Protein AF-A0A8J7DPB5-F1 (afdb_monomer_lite)

Radius of gyration: 14.3 Å; chains: 1; bounding box: 29×39×28 Å

Structure (mmCIF, N/CA/C/O backbone):
data_AF-A0A8J7DPB5-F1
#
_entry.id   AF-A0A8J7DPB5-F1
#
loop_
_atom_site.group_PDB
_atom_site.id
_atom_site.type_symbol
_atom_site.label_atom_id
_atom_site.label_alt_id
_atom_site.label_comp_id
_atom_site.label_asym_id
_atom_site.label_entity_id
_atom_site.label_seq_id
_atom_site.pdbx_PDB_ins_code
_atom_site.Cartn_x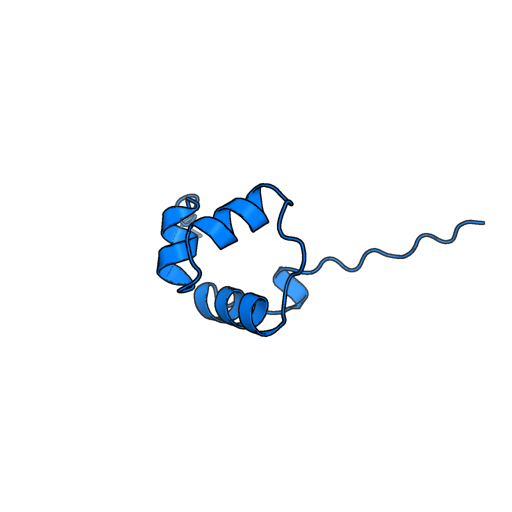
_atom_site.Cartn_y
_atom_site.Cartn_z
_atom_site.occupancy
_atom_site.B_iso_or_equiv
_atom_site.auth_seq_id
_atom_site.auth_comp_id
_atom_site.auth_asym_id
_atom_site.auth_atom_id
_atom_site.pdbx_PDB_model_num
ATOM 1 N N . MET A 1 1 ? 23.153 9.395 -14.052 1.00 38.50 1 MET A N 1
ATOM 2 C CA . MET A 1 1 ? 22.937 9.832 -12.657 1.00 38.50 1 MET A CA 1
ATOM 3 C C . MET A 1 1 ? 21.567 9.326 -12.248 1.00 38.50 1 MET A C 1
ATOM 5 O O . MET A 1 1 ? 20.587 9.762 -12.842 1.00 38.50 1 MET A O 1
ATOM 9 N N . ALA A 1 2 ? 21.498 8.313 -11.379 1.00 45.56 2 ALA A N 1
ATOM 10 C CA . ALA A 1 2 ? 20.223 7.770 -10.922 1.00 45.56 2 ALA A CA 1
ATOM 11 C C . ALA A 1 2 ? 19.516 8.872 -10.130 1.00 45.56 2 ALA A C 1
ATOM 13 O O . ALA A 1 2 ? 19.998 9.308 -9.088 1.00 45.56 2 ALA A O 1
ATOM 14 N N . GLN A 1 3 ? 18.438 9.402 -10.698 1.00 47.91 3 GLN A N 1
ATOM 15 C CA . GLN A 1 3 ? 17.600 10.396 -10.050 1.00 47.91 3 GLN A CA 1
ATOM 16 C C . GLN A 1 3 ? 16.993 9.694 -8.833 1.00 47.91 3 GLN A C 1
ATOM 18 O O . GLN A 1 3 ? 16.106 8.859 -8.993 1.00 47.91 3 GLN A O 1
ATOM 23 N N . HIS A 1 4 ? 17.542 9.935 -7.639 1.00 48.62 4 HIS A N 1
ATOM 24 C CA . HIS A 1 4 ? 16.976 9.406 -6.405 1.00 48.62 4 HIS A CA 1
ATOM 25 C C . HIS A 1 4 ? 15.555 9.955 -6.308 1.00 48.62 4 HIS A C 1
ATOM 27 O O . HIS A 1 4 ? 15.360 11.156 -6.122 1.00 48.62 4 HIS A O 1
ATOM 33 N N . ALA A 1 5 ? 14.566 9.085 -6.517 1.00 57.75 5 ALA A N 1
ATOM 34 C CA . ALA A 1 5 ? 13.179 9.445 -6.301 1.00 57.75 5 ALA A CA 1
ATOM 35 C C . ALA A 1 5 ? 13.059 10.010 -4.875 1.00 57.75 5 ALA A C 1
ATOM 37 O O . ALA A 1 5 ? 13.686 9.463 -3.960 1.00 57.75 5 ALA A O 1
ATOM 38 N N . PRO A 1 6 ? 12.314 11.111 -4.677 1.00 57.78 6 PRO A N 1
ATOM 39 C CA . PRO A 1 6 ? 12.125 11.670 -3.348 1.00 57.78 6 PRO A CA 1
ATOM 40 C C . PRO A 1 6 ? 11.609 10.581 -2.394 1.00 57.78 6 PRO A C 1
ATOM 42 O O . PRO A 1 6 ? 10.877 9.686 -2.836 1.00 57.78 6 PRO A O 1
ATOM 45 N N . PRO A 1 7 ? 11.992 10.625 -1.104 1.00 66.88 7 PRO A N 1
ATOM 46 C CA . PRO A 1 7 ? 11.512 9.663 -0.125 1.00 66.88 7 PRO A CA 1
ATOM 47 C C . PRO A 1 7 ? 9.982 9.688 -0.118 1.00 66.88 7 PRO A C 1
ATOM 49 O O . PRO A 1 7 ? 9.365 10.713 0.172 1.00 66.88 7 PRO A O 1
ATOM 52 N N . LEU A 1 8 ? 9.370 8.561 -0.479 1.00 71.31 8 LEU A N 1
ATOM 53 C CA . LEU A 1 8 ? 7.919 8.434 -0.528 1.00 71.31 8 LEU A CA 1
ATOM 54 C C . LEU A 1 8 ? 7.364 8.531 0.893 1.00 71.31 8 LEU A C 1
ATOM 56 O O . LEU A 1 8 ? 7.677 7.705 1.750 1.00 71.31 8 LEU A O 1
ATOM 60 N N . ASN A 1 9 ? 6.512 9.523 1.143 1.00 85.38 9 ASN A N 1
ATOM 61 C CA . ASN A 1 9 ? 5.741 9.567 2.382 1.00 85.38 9 ASN A CA 1
ATOM 62 C C . ASN A 1 9 ? 4.544 8.592 2.304 1.00 85.38 9 ASN A C 1
ATOM 64 O O . ASN A 1 9 ? 4.115 8.187 1.221 1.00 85.38 9 ASN A O 1
ATOM 68 N N . GLN A 1 10 ? 3.971 8.214 3.451 1.00 86.62 10 GLN A N 1
ATOM 69 C CA . GLN A 1 10 ? 2.864 7.242 3.504 1.00 86.62 10 GLN A CA 1
ATOM 70 C C . GLN A 1 10 ? 1.645 7.664 2.659 1.00 86.62 10 GLN A C 1
ATOM 72 O O . GLN A 1 10 ? 0.950 6.811 2.106 1.00 86.62 10 GLN A O 1
ATOM 77 N N . ALA A 1 11 ? 1.393 8.970 2.522 1.00 88.44 11 ALA A N 1
ATOM 78 C CA . ALA A 1 11 ? 0.294 9.491 1.713 1.00 88.44 11 ALA A CA 1
ATOM 79 C C . ALA A 1 11 ? 0.544 9.294 0.209 1.00 88.44 11 ALA A C 1
ATOM 81 O O . ALA A 1 11 ? -0.372 8.931 -0.530 1.00 88.44 11 ALA A O 1
ATOM 82 N N . GLU A 1 12 ? 1.784 9.468 -0.248 1.00 89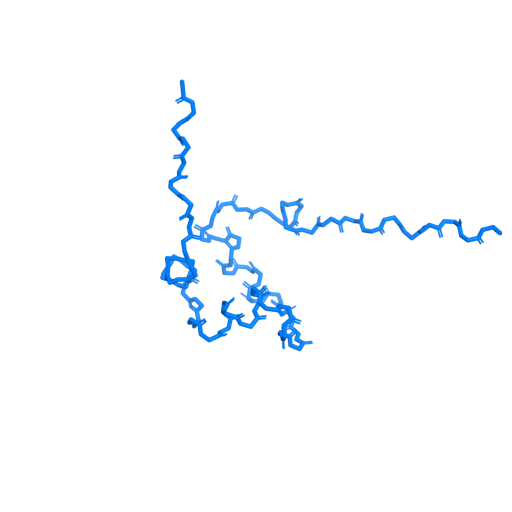.19 12 GLU A N 1
ATOM 83 C CA . GLU A 1 12 ? 2.176 9.180 -1.627 1.00 89.19 12 GLU A CA 1
ATOM 84 C C . GLU A 1 12 ? 2.104 7.687 -1.938 1.00 89.19 12 GLU A C 1
ATOM 86 O O . GLU A 1 12 ? 1.622 7.312 -3.009 1.00 89.19 12 GLU A O 1
ATOM 91 N N . VAL A 1 13 ? 2.508 6.832 -0.993 1.00 89.56 13 VAL A N 1
ATOM 92 C CA . VAL A 1 13 ? 2.374 5.376 -1.136 1.00 89.56 13 VAL A CA 1
ATOM 93 C C . VAL A 1 13 ? 0.905 4.981 -1.274 1.00 89.56 13 VAL A C 1
ATOM 95 O O . VAL A 1 13 ? 0.557 4.242 -2.197 1.00 89.56 13 VAL A O 1
ATOM 98 N N . ALA A 1 14 ? 0.030 5.519 -0.422 1.00 91.69 14 ALA A N 1
ATOM 99 C CA . ALA A 1 14 ? -1.412 5.288 -0.497 1.00 91.69 14 ALA A CA 1
ATOM 100 C C . ALA A 1 14 ? -1.991 5.742 -1.847 1.0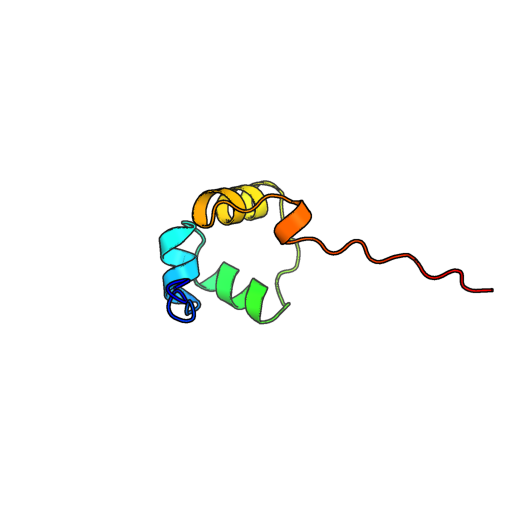0 91.69 14 ALA A C 1
ATOM 102 O O . ALA A 1 14 ? -2.700 4.990 -2.517 1.00 91.69 14 ALA A O 1
ATOM 103 N N . ARG A 1 15 ? -1.617 6.947 -2.297 1.00 90.25 15 ARG A N 1
ATOM 104 C CA . ARG A 1 15 ? -2.072 7.513 -3.573 1.00 90.25 15 ARG A CA 1
ATOM 105 C C . ARG A 1 15 ? -1.619 6.686 -4.777 1.00 90.25 15 ARG A C 1
ATOM 107 O O . ARG A 1 15 ? -2.431 6.437 -5.663 1.00 90.25 15 ARG A O 1
ATOM 114 N N . LYS A 1 16 ? -0.351 6.267 -4.827 1.00 90.69 16 LYS A N 1
ATOM 115 C CA . LYS A 1 16 ? 0.194 5.482 -5.949 1.00 90.69 16 LYS A CA 1
ATOM 116 C C . LYS A 1 16 ? -0.361 4.060 -6.000 1.00 90.69 16 LYS A C 1
ATOM 118 O O . LYS A 1 16 ? -0.609 3.550 -7.087 1.00 90.69 16 LYS A O 1
ATOM 123 N N . SER A 1 17 ? -0.557 3.429 -4.844 1.00 89.88 17 SER A N 1
ATOM 124 C CA . SER A 1 17 ? -1.015 2.035 -4.758 1.00 89.88 17 SER A CA 1
ATOM 125 C C . SER A 1 17 ? -2.529 1.853 -4.735 1.00 89.88 17 SER A C 1
ATOM 127 O O . SER A 1 17 ? -3.013 0.733 -4.898 1.00 89.88 17 SER A O 1
ATOM 129 N N . GLY A 1 18 ? -3.297 2.929 -4.534 1.00 91.94 18 GLY A N 1
ATOM 130 C CA . GLY A 1 18 ? -4.746 2.834 -4.345 1.00 91.94 18 GLY A CA 1
ATOM 131 C C . GLY A 1 18 ? -5.124 2.063 -3.074 1.00 91.94 18 GLY A C 1
ATOM 132 O O . GLY A 1 18 ? -6.220 1.507 -2.976 1.00 91.94 18 GLY A O 1
ATOM 133 N N . VAL A 1 19 ? -4.198 1.980 -2.120 1.00 91.69 19 VAL A N 1
ATOM 134 C CA . VAL A 1 19 ? -4.403 1.395 -0.797 1.00 91.69 19 VAL A CA 1
ATOM 135 C C . VAL A 1 19 ? -4.769 2.519 0.161 1.00 91.69 19 VAL A C 1
ATOM 137 O O . VAL A 1 19 ? -4.197 3.606 0.107 1.00 91.69 19 VAL A O 1
ATOM 140 N N . SER A 1 20 ? -5.720 2.268 1.058 1.00 91.94 20 SER A N 1
ATOM 141 C CA . SER A 1 20 ? -6.147 3.268 2.033 1.00 91.94 20 SER A CA 1
ATOM 142 C C . SER A 1 20 ? -4.971 3.748 2.897 1.00 91.94 20 SER A C 1
ATOM 144 O O . SER A 1 20 ? -4.184 2.917 3.363 1.00 91.94 20 SER A O 1
ATOM 146 N N . PRO A 1 21 ? -4.877 5.057 3.204 1.00 90.75 21 PRO A N 1
ATOM 147 C CA . PRO A 1 21 ? -3.826 5.596 4.070 1.00 90.75 21 PRO A CA 1
ATOM 148 C C . PRO A 1 21 ? -3.739 4.883 5.423 1.00 90.75 21 PRO A C 1
ATOM 150 O O . PRO A 1 21 ? -2.646 4.652 5.929 1.00 90.75 21 PRO A O 1
ATOM 153 N N . THR A 1 22 ? -4.881 4.467 5.980 1.00 93.25 22 THR A N 1
ATOM 154 C CA . THR A 1 22 ? -4.952 3.677 7.217 1.00 93.25 22 THR A CA 1
ATOM 155 C C . THR A 1 22 ? -4.189 2.360 7.104 1.00 93.25 22 THR A C 1
ATOM 157 O O . THR A 1 22 ? -3.408 2.030 7.990 1.00 93.25 22 THR A O 1
ATOM 160 N N . THR A 1 23 ? -4.370 1.629 6.004 1.00 92.38 23 THR A N 1
ATOM 161 C CA . THR A 1 23 ? -3.703 0.344 5.761 1.00 92.38 23 THR A CA 1
ATOM 162 C C . THR A 1 23 ? -2.204 0.533 5.540 1.00 92.38 23 THR A C 1
ATOM 164 O O . THR A 1 23 ? -1.415 -0.228 6.090 1.00 92.38 23 THR A O 1
ATOM 167 N N . ILE A 1 24 ? -1.788 1.576 4.811 1.00 92.38 24 ILE A N 1
ATOM 168 C CA . ILE A 1 24 ? -0.362 1.915 4.661 1.00 92.38 24 ILE A CA 1
ATOM 169 C C . ILE A 1 24 ? 0.268 2.287 6.008 1.00 92.38 24 ILE A C 1
ATOM 171 O O . ILE A 1 24 ? 1.384 1.868 6.302 1.00 92.38 24 ILE A O 1
ATOM 175 N N . ASN A 1 25 ? -0.450 3.023 6.857 1.00 91.94 25 ASN A N 1
ATOM 176 C CA . ASN A 1 25 ? 0.028 3.376 8.192 1.00 91.94 25 ASN A CA 1
ATOM 177 C C . ASN A 1 25 ? 0.150 2.136 9.095 1.00 91.94 25 ASN A C 1
ATOM 179 O O . ASN A 1 25 ? 1.132 1.996 9.819 1.00 91.94 25 ASN A O 1
ATOM 183 N N . GLN A 1 26 ? -0.803 1.201 9.021 1.00 92.94 26 GLN A N 1
ATOM 184 C CA . GLN A 1 26 ? -0.714 -0.088 9.719 1.00 92.94 26 GLN A CA 1
ATOM 185 C C . GLN A 1 26 ? 0.468 -0.931 9.230 1.00 92.94 26 GLN A C 1
ATOM 187 O O . GLN A 1 26 ? 1.177 -1.509 10.050 1.00 92.94 26 GLN A O 1
ATOM 192 N N . LEU A 1 27 ? 0.708 -0.966 7.916 1.00 88.94 27 LEU A N 1
ATOM 193 C CA . LEU A 1 27 ? 1.862 -1.641 7.321 1.00 88.94 27 LEU A CA 1
ATOM 194 C C . LEU A 1 27 ? 3.176 -1.033 7.836 1.00 88.94 27 LEU A C 1
ATOM 196 O O . LEU A 1 27 ? 4.044 -1.754 8.311 1.00 88.94 27 LEU A O 1
ATOM 200 N N . TYR A 1 28 ? 3.289 0.298 7.828 1.00 87.06 28 TYR A N 1
ATOM 201 C CA . TYR A 1 28 ? 4.475 1.009 8.313 1.00 87.06 28 TYR A CA 1
ATOM 202 C C . TYR A 1 28 ? 4.727 0.801 9.813 1.00 87.06 28 TYR A C 1
ATOM 204 O O . TYR A 1 28 ? 5.869 0.678 10.244 1.00 87.06 28 TYR A O 1
ATOM 212 N N . LYS A 1 29 ? 3.663 0.752 10.620 1.00 90.69 29 LYS A N 1
ATOM 213 C CA . LYS A 1 29 ? 3.748 0.499 12.066 1.00 90.69 29 LYS A CA 1
ATOM 214 C C . LYS A 1 29 ? 3.896 -0.981 12.419 1.00 90.69 29 LYS A C 1
ATOM 216 O O . LYS A 1 29 ? 3.943 -1.298 13.604 1.00 90.69 29 LYS A O 1
ATOM 221 N N . ASN A 1 30 ? 3.920 -1.870 11.426 1.00 88.25 30 ASN A N 1
ATOM 222 C CA . ASN A 1 30 ? 3.876 -3.317 11.612 1.00 88.25 30 ASN A CA 1
ATOM 223 C C . ASN A 1 30 ? 2.701 -3.783 12.504 1.00 88.25 30 ASN A C 1
ATOM 225 O O . ASN A 1 30 ? 2.821 -4.714 13.292 1.00 88.25 30 ASN A O 1
ATOM 229 N N . THR A 1 31 ? 1.555 -3.098 12.417 1.00 92.19 31 THR A N 1
ATOM 230 C CA . THR A 1 31 ? 0.320 -3.438 13.154 1.00 92.19 31 THR A CA 1
ATOM 231 C C . THR A 1 31 ? 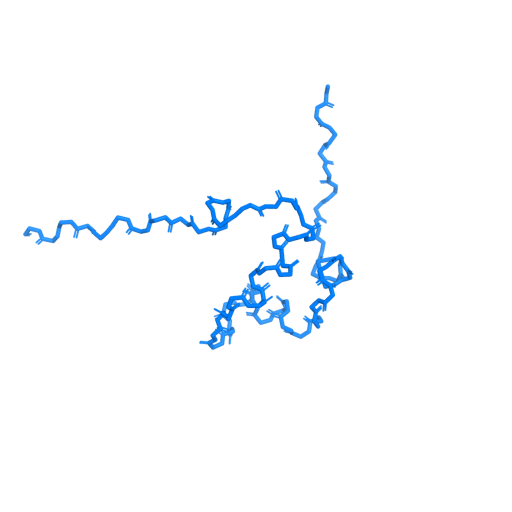-0.745 -4.067 12.262 1.00 92.19 31 THR A C 1
ATOM 233 O O . THR A 1 31 ? -1.846 -4.385 12.722 1.00 92.19 31 THR A O 1
ATOM 236 N N . LEU A 1 32 ? -0.439 -4.239 10.975 1.00 89.50 32 LEU A N 1
ATOM 237 C CA . LEU A 1 32 ? -1.308 -4.925 10.037 1.00 89.50 32 LEU A CA 1
ATOM 238 C C . LEU A 1 32 ? -1.375 -6.414 10.405 1.00 89.50 32 LEU A C 1
ATOM 240 O O . LEU A 1 32 ? -0.374 -7.116 10.351 1.00 89.50 32 LEU A O 1
ATOM 244 N N . GLN A 1 33 ? -2.568 -6.892 10.759 1.00 84.88 33 GLN A N 1
ATOM 245 C CA . GLN A 1 33 ? -2.788 -8.276 11.207 1.00 84.88 33 GLN A CA 1
ATOM 246 C C . GLN A 1 33 ? -2.476 -9.317 10.126 1.00 84.88 33 GLN A C 1
ATOM 248 O O . GLN A 1 33 ? -2.052 -10.427 10.428 1.00 84.88 33 GLN A O 1
ATOM 253 N N . ARG A 1 34 ? -2.732 -8.975 8.861 1.00 85.00 34 ARG A N 1
ATOM 254 C CA . ARG A 1 34 ? -2.549 -9.872 7.724 1.00 85.00 34 ARG A CA 1
ATOM 255 C C . ARG A 1 34 ? -2.261 -9.071 6.469 1.00 85.00 34 ARG A C 1
ATOM 257 O O . ARG A 1 34 ? -2.929 -8.077 6.191 1.00 85.00 34 ARG A O 1
ATOM 264 N N . MET A 1 35 ? -1.288 -9.544 5.701 1.00 84.62 35 MET A N 1
ATOM 2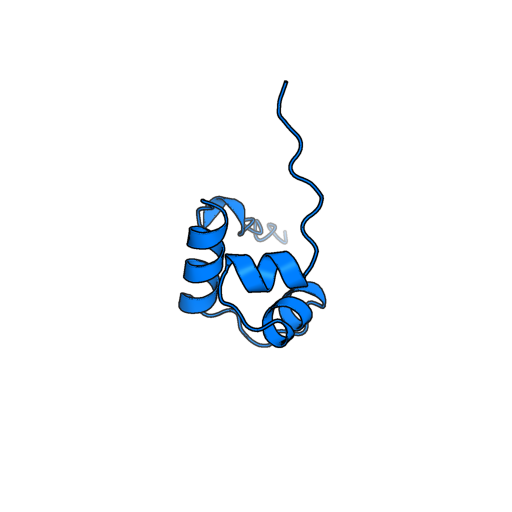65 C CA . MET A 1 35 ? -0.969 -9.003 4.391 1.00 84.62 35 MET A CA 1
ATOM 266 C C . MET A 1 35 ? -1.486 -9.959 3.316 1.00 84.62 35 MET A C 1
ATOM 268 O O . MET A 1 35 ? -0.905 -11.010 3.064 1.00 84.62 35 MET A O 1
ATOM 272 N N . ASP A 1 36 ? -2.630 -9.626 2.720 1.00 86.62 36 ASP A N 1
ATOM 273 C CA . ASP A 1 36 ? -3.238 -10.454 1.678 1.00 86.62 36 ASP A CA 1
ATOM 274 C C . ASP A 1 36 ? -2.593 -10.235 0.309 1.00 86.62 36 ASP A C 1
ATOM 276 O O . ASP A 1 36 ? -2.148 -9.136 -0.027 1.00 86.62 36 ASP A O 1
ATOM 280 N N . ARG A 1 37 ? -2.640 -11.270 -0.538 1.00 86.69 37 ARG A N 1
ATOM 281 C CA . ARG A 1 37 ? -2.079 -11.247 -1.899 1.00 86.69 37 ARG A CA 1
ATOM 282 C C . ARG A 1 37 ? -2.538 -10.035 -2.717 1.00 86.69 37 ARG A C 1
ATOM 284 O O . ARG A 1 37 ? -1.721 -9.407 -3.375 1.00 86.69 37 ARG A O 1
ATOM 291 N N . SER A 1 38 ? -3.816 -9.668 -2.620 1.00 90.00 38 SER A N 1
ATOM 292 C CA . SER A 1 38 ? -4.382 -8.496 -3.309 1.00 90.00 38 SER A CA 1
ATOM 293 C C . SER A 1 38 ? -3.730 -7.177 -2.871 1.00 90.00 38 SER A C 1
ATOM 295 O O . SER A 1 38 ? -3.507 -6.287 -3.693 1.00 90.00 38 SER A O 1
ATOM 297 N N . LEU A 1 39 ? -3.381 -7.043 -1.586 1.00 89.56 39 LEU A N 1
ATOM 298 C CA . LEU A 1 39 ? -2.657 -5.879 -1.075 1.00 89.56 39 LEU A CA 1
ATOM 299 C C . LEU A 1 39 ? -1.224 -5.854 -1.625 1.00 89.56 39 LEU A C 1
ATOM 301 O O . LEU A 1 39 ? -0.774 -4.809 -2.093 1.00 89.56 39 LEU A O 1
ATOM 305 N N . CYS A 1 40 ? -0.543 -7.002 -1.639 1.00 88.69 40 CYS A N 1
ATOM 306 C CA . CYS A 1 40 ? 0.784 -7.137 -2.241 1.00 88.69 40 CYS A CA 1
ATOM 307 C C . CYS A 1 40 ? 0.769 -6.774 -3.732 1.00 88.69 40 CYS A C 1
ATOM 309 O O . CYS A 1 40 ? 1.560 -5.945 -4.164 1.00 88.69 40 CYS A O 1
ATOM 311 N N . GLU A 1 41 ? -0.175 -7.316 -4.506 1.00 89.75 41 GLU A N 1
ATOM 312 C CA . GLU A 1 41 ? -0.314 -7.067 -5.949 1.00 89.75 41 GLU A CA 1
ATOM 313 C C . GLU A 1 41 ? -0.531 -5.585 -6.276 1.00 89.75 41 GLU A C 1
ATOM 315 O O . GLU A 1 41 ? 0.015 -5.074 -7.257 1.00 89.75 41 GLU A O 1
ATOM 320 N N . ARG A 1 42 ? -1.272 -4.861 -5.430 1.00 90.69 42 ARG A N 1
ATOM 321 C CA . ARG A 1 42 ? -1.439 -3.407 -5.563 1.00 90.69 42 ARG A CA 1
ATOM 322 C C . ARG A 1 42 ? -0.136 -2.652 -5.331 1.00 90.69 42 ARG A C 1
ATOM 324 O O . ARG A 1 42 ? 0.167 -1.734 -6.090 1.00 90.69 42 ARG A O 1
ATOM 331 N N . LEU A 1 43 ? 0.635 -3.037 -4.315 1.00 89.19 43 LEU A N 1
ATOM 332 C CA . LEU A 1 43 ? 1.937 -2.432 -4.028 1.00 89.19 43 LEU A CA 1
ATOM 333 C C . LEU A 1 43 ? 2.940 -2.737 -5.151 1.00 89.19 43 LEU A C 1
ATOM 335 O O . LEU A 1 43 ? 3.563 -1.813 -5.669 1.00 89.19 43 LEU A O 1
ATOM 339 N N . TYR A 1 44 ? 3.013 -3.988 -5.611 1.00 89.06 44 TYR A N 1
ATOM 340 C CA . TYR A 1 44 ? 3.834 -4.405 -6.754 1.00 89.06 44 TYR A CA 1
ATOM 341 C C . TYR A 1 44 ? 3.564 -3.560 -7.988 1.00 89.06 44 TYR A C 1
ATOM 343 O O . TYR A 1 44 ? 4.469 -2.939 -8.544 1.00 89.06 44 TYR A O 1
ATOM 351 N N . LYS A 1 45 ? 2.291 -3.455 -8.374 1.00 88.69 45 LYS A N 1
ATOM 352 C CA . LYS A 1 45 ? 1.883 -2.685 -9.547 1.00 88.69 45 LYS A CA 1
ATOM 353 C C . LYS A 1 45 ? 2.205 -1.194 -9.418 1.00 88.69 45 LYS A C 1
ATOM 355 O O . LYS A 1 45 ? 2.528 -0.560 -10.417 1.00 88.69 45 LYS A O 1
ATOM 360 N N . ALA A 1 46 ? 2.117 -0.635 -8.213 1.00 88.88 46 ALA A N 1
ATOM 361 C CA . ALA A 1 46 ? 2.349 0.787 -7.967 1.00 88.88 46 ALA A CA 1
ATOM 362 C C . ALA A 1 46 ? 3.813 1.206 -8.126 1.00 88.88 46 ALA A C 1
ATOM 364 O O . A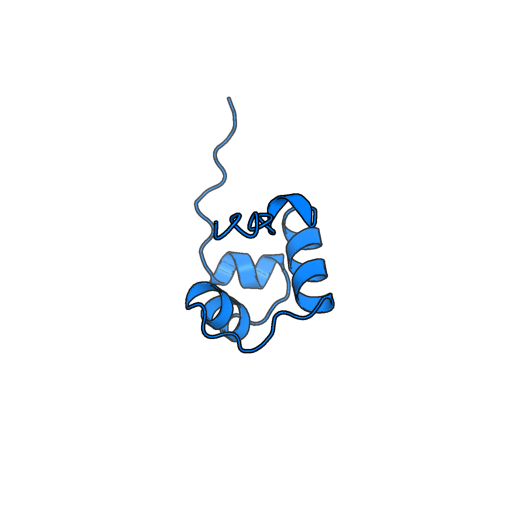LA A 1 46 ? 4.090 2.352 -8.489 1.00 88.88 46 ALA A O 1
ATOM 365 N N . PHE A 1 47 ? 4.736 0.290 -7.837 1.00 85.75 47 PHE A N 1
ATOM 366 C CA . PHE A 1 47 ? 6.169 0.573 -7.793 1.00 85.75 47 PHE A CA 1
ATOM 367 C C . PHE A 1 47 ? 6.990 -0.224 -8.811 1.00 85.75 47 PHE A C 1
ATOM 369 O O . PHE A 1 47 ? 8.194 -0.014 -8.911 1.00 85.75 47 PHE A O 1
ATOM 376 N N . GLY A 1 48 ? 6.346 -1.095 -9.593 1.00 84.56 48 GLY A N 1
ATOM 377 C CA . GLY A 1 48 ? 7.031 -1.993 -10.523 1.00 84.56 48 GLY A CA 1
ATOM 378 C C . GLY A 1 48 ? 7.848 -3.073 -9.811 1.00 84.56 48 GLY A C 1
ATOM 379 O O . GLY A 1 48 ? 8.819 -3.562 -10.375 1.00 84.56 48 GLY A O 1
ATOM 380 N N . TRP A 1 49 ? 7.478 -3.410 -8.574 1.00 85.38 49 TRP A N 1
ATOM 381 C CA . TRP A 1 49 ? 8.154 -4.415 -7.756 1.00 85.38 49 TRP A CA 1
ATOM 382 C C . TRP A 1 49 ? 7.612 -5.812 -8.039 1.00 85.38 49 TRP A C 1
ATOM 384 O O . TRP A 1 49 ? 6.425 -5.980 -8.324 1.00 85.38 49 TRP A O 1
ATOM 394 N N . GLY A 1 50 ? 8.467 -6.819 -7.912 1.00 80.62 50 GLY A N 1
ATOM 395 C CA . GLY A 1 50 ? 8.073 -8.216 -7.823 1.00 80.62 50 GLY A CA 1
ATOM 396 C C . GLY A 1 50 ? 7.984 -8.694 -6.369 1.00 80.62 50 GLY A C 1
ATOM 397 O O . GLY A 1 50 ? 8.382 -7.990 -5.439 1.00 80.62 50 GLY A O 1
ATOM 398 N N . PRO A 1 51 ? 7.500 -9.925 -6.137 1.00 76.88 51 PRO A N 1
ATOM 399 C CA . PRO A 1 51 ? 7.535 -10.532 -4.811 1.00 76.88 51 PRO A CA 1
ATOM 400 C C . PRO A 1 51 ? 8.958 -10.591 -4.233 1.00 76.88 51 PRO A C 1
ATOM 402 O O . PRO A 1 51 ? 9.135 -10.308 -3.054 1.00 76.88 51 PRO A O 1
ATOM 405 N N . GLY A 1 52 ? 9.973 -10.853 -5.060 1.00 74.00 52 GLY A N 1
ATOM 406 C CA . GLY A 1 52 ? 11.374 -10.873 -4.622 1.00 74.00 52 GLY A CA 1
ATOM 407 C C . GLY A 1 52 ? 11.950 -9.515 -4.202 1.00 74.00 52 GLY A C 1
ATOM 408 O O . GLY A 1 52 ? 12.990 -9.489 -3.560 1.00 74.00 52 GLY A O 1
ATOM 409 N N . ASP A 1 53 ? 11.290 -8.397 -4.526 1.00 74.62 53 ASP A N 1
ATOM 410 C CA . ASP A 1 53 ? 11.735 -7.057 -4.112 1.00 74.62 53 ASP A CA 1
ATOM 411 C C . ASP A 1 53 ? 11.240 -6.668 -2.708 1.00 74.62 53 ASP A C 1
ATOM 413 O O . ASP A 1 53 ? 11.792 -5.768 -2.080 1.00 74.62 53 ASP A O 1
ATOM 417 N N . LEU A 1 54 ? 10.171 -7.309 -2.223 1.00 70.50 54 LEU A N 1
ATOM 418 C CA . LEU A 1 54 ? 9.510 -6.979 -0.950 1.00 70.50 54 LEU A CA 1
ATOM 419 C C . LEU A 1 54 ? 9.718 -8.049 0.118 1.00 70.50 54 LEU A C 1
ATOM 421 O O . LEU A 1 54 ? 9.752 -7.729 1.305 1.00 70.50 54 LEU A O 1
ATOM 425 N N . TRP A 1 55 ? 9.816 -9.311 -0.291 1.00 73.81 55 TRP A N 1
ATOM 426 C CA . TRP A 1 55 ? 9.994 -10.426 0.624 1.00 73.81 55 TRP A CA 1
ATOM 427 C C . TRP A 1 55 ? 11.468 -10.797 0.692 1.00 73.81 55 TRP A C 1
ATOM 429 O O . TRP A 1 55 ? 12.065 -11.187 -0.309 1.00 73.81 55 TRP A O 1
ATOM 439 N N . VAL A 1 56 ? 12.038 -10.719 1.889 1.00 71.00 56 VAL A N 1
ATOM 440 C CA . VAL A 1 56 ? 13.323 -11.350 2.181 1.00 71.00 56 VAL A CA 1
ATOM 441 C C . VAL A 1 56 ? 13.010 -12.776 2.611 1.00 71.00 56 VAL A C 1
ATOM 443 O O . VAL A 1 56 ? 12.173 -12.976 3.495 1.00 71.00 56 VAL A O 1
ATOM 446 N N . MET A 1 57 ? 13.633 -13.767 1.973 1.00 71.56 57 MET A N 1
ATOM 447 C CA . MET A 1 57 ? 13.598 -15.121 2.516 1.00 71.56 57 MET A CA 1
ATOM 448 C C . MET A 1 57 ? 14.309 -15.068 3.863 1.00 71.56 57 MET A C 1
ATOM 450 O O . MET A 1 57 ? 15.493 -14.748 3.927 1.00 71.56 57 MET A O 1
ATOM 454 N N . VAL A 1 58 ? 13.567 -15.312 4.938 1.00 72.69 58 VAL A N 1
ATOM 455 C CA . VAL A 1 58 ? 14.186 -15.641 6.214 1.00 72.69 58 VAL A CA 1
ATOM 456 C C . VAL A 1 58 ? 14.739 -17.041 6.004 1.00 72.69 58 VAL A C 1
ATOM 458 O O . VAL A 1 58 ? 13.962 -17.982 5.857 1.00 72.69 58 VAL A O 1
ATOM 461 N N . GLU A 1 59 ? 16.061 -17.155 5.867 1.00 68.06 59 GLU A N 1
ATOM 462 C CA . GLU A 1 59 ? 16.717 -18.442 6.064 1.00 68.06 59 GLU A CA 1
ATOM 463 C C . GLU A 1 59 ? 16.356 -18.858 7.488 1.00 68.06 59 GLU A C 1
ATOM 465 O O . GLU A 1 59 ? 16.714 -18.179 8.453 1.00 68.06 59 GLU A O 1
ATOM 470 N N . ASP A 1 60 ? 15.517 -19.888 7.593 1.00 59.25 60 ASP A N 1
ATOM 471 C CA . ASP A 1 60 ? 15.267 -20.587 8.844 1.00 59.25 60 ASP A CA 1
ATOM 472 C C . ASP A 1 60 ? 16.642 -21.097 9.265 1.00 59.25 60 ASP A C 1
ATOM 474 O O . ASP A 1 60 ? 17.219 -21.951 8.592 1.00 59.25 60 ASP A O 1
ATOM 478 N N . GLY A 1 61 ? 17.251 -20.424 10.240 1.00 57.47 61 GLY A N 1
ATOM 479 C CA . GLY A 1 61 ? 18.568 -20.806 10.713 1.00 57.47 61 GLY A CA 1
ATOM 480 C C . GLY A 1 61 ? 18.499 -22.255 11.163 1.00 57.47 61 GLY A C 1
ATOM 481 O O . GLY A 1 61 ? 17.614 -22.596 11.944 1.00 57.47 61 GLY A O 1
ATOM 482 N N . ASP A 1 62 ? 19.417 -23.078 10.658 1.00 57.72 62 ASP A N 1
ATOM 483 C CA . ASP A 1 62 ? 19.859 -24.296 11.327 1.00 57.72 62 ASP A CA 1
ATOM 484 C C . ASP A 1 62 ? 20.061 -23.972 12.821 1.00 57.72 62 ASP A C 1
ATOM 486 O O . ASP A 1 62 ? 21.060 -23.368 13.219 1.00 57.72 62 ASP A O 1
ATOM 490 N N . ASP A 1 63 ? 19.056 -24.301 13.631 1.00 56.84 63 ASP A N 1
ATOM 491 C CA . ASP A 1 63 ? 19.170 -24.449 15.077 1.00 56.84 63 ASP A CA 1
ATOM 492 C C . ASP A 1 63 ? 19.823 -25.830 15.275 1.00 56.84 63 ASP A C 1
ATOM 494 O O . ASP A 1 63 ? 19.141 -26.857 15.239 1.00 56.84 63 ASP A O 1
ATOM 498 N N . ASP A 1 64 ? 21.163 -25.847 15.316 1.00 54.19 64 ASP A N 1
ATOM 499 C CA . ASP A 1 64 ? 21.987 -26.995 15.746 1.00 54.19 64 ASP A CA 1
ATOM 500 C C . ASP A 1 64 ? 21.982 -27.123 17.278 1.00 54.19 64 ASP A C 1
ATOM 502 O O . ASP A 1 64 ? 22.247 -26.103 17.965 1.00 54.19 64 ASP A O 1
#

Sequence (64 aa):
MAQHAPPLNQAEVARKSGVSPTTINQLYKNTLQRMDRSLCERLYKAFGWGPGDLWVMVEDGDDD

pLDDT: mean 79.83, std 14.27, range [38.5, 93.25]

Secondary structure (DSSP, 8-state):
----PPPPPHHHHHHHHT--HHHHHHHHTT--S---HHHHHHHHHHHT--HHHH----------

Foldseek 3Di:
DPPPDPPDDLVNLCVLLVNDSVQSVCVVVVNPPDDDPSSVVSSCVSPVDDPVVPDDPPPPDPPD